Protein AF-A0A0D3L286-F1 (afdb_monomer_lite)

Organism: Emiliania huxleyi (strain CCMP1516) (NCBI:txid280463)

Foldseek 3Di:
DDQPPEDPVLVVLLVVLVVLVVVADPVLDDPVRVLLLLLLVVVSRHAQDPDADDPPDPSSRSSSVSNNVCRPDHSSRSSVVNSCSSVPRPCVSVPPVVVVVVVVVVVVVPDDQFDFDDDPPPDPDDPDDDDGDHDDPCDDDD

Radius of gyration: 23.75 Å; chains: 1; bounding box: 41×80×38 Å

pLDDT: mean 72.18, std 18.69, range [41.31, 93.0]

Secondary structure (DSSP, 8-state):
----S--HHHHHHHHHHHHHHHHS-TTTS-HHHHHHHHHHHHHHH-PPPSSPPPTT-HHHHHHHHHHHHTTTS-HHHHHHHHHHHHHTS-GGGGSTTHHHHHHHHHHHTTPPTT-----------S------------PPP-

Sequence (142 aa):
MPLPALDPVALARYKRASEDARSLPPNLLTNSQRLKLYALFKQAEGPAPESGPSRFDAVARAKWEAWNDVRSLSAEQAVESYCSIIEGLPPELAAEPEVEAQRW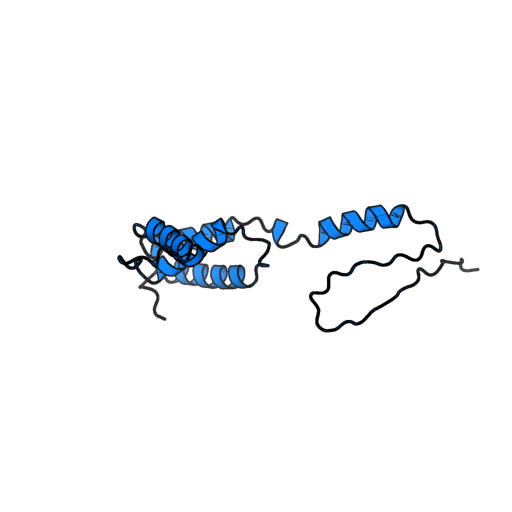AATALSLAPGATFEVPIFVPEPSRCRYSFTVAAADGLS

InterPro domains:
  IPR000582 Acyl-CoA-binding protein, ACBP [PF00887] (13-85)
  IPR000582 Acyl-CoA-binding protein, ACBP [PR00689] (11-26)
  IPR000582 Acyl-CoA-binding protein, ACBP [PR00689] (51-66)
  IPR000582 Acyl-CoA-binding protein, ACBP [PR00689] (72-89)
  IPR000582 Acyl-CoA-binding protein, ACBP [PS51228] (10-95)
  IPR014352 FERM/acyl-CoA-binding protein superfamily [G3DSA:1.20.80.10] (8-108)
  IPR035984 Acyl-CoA binding protein superfamily [SSF47027] (13-91)

Structure (mmCIF, N/CA/C/O backbone):
data_AF-A0A0D3L286-F1
#
_entry.id   AF-A0A0D3L286-F1
#
loop_
_atom_site.group_PDB
_atom_site.id
_atom_site.type_symbol
_atom_site.label_atom_id
_atom_site.label_alt_id
_atom_site.label_comp_id
_atom_site.label_asym_id
_atom_site.label_entity_id
_atom_site.label_seq_id
_atom_site.pdbx_PDB_ins_code
_atom_site.Cartn_x
_atom_site.Cartn_y
_atom_site.Cartn_z
_atom_site.occupancy
_atom_site.B_iso_or_equiv
_atom_site.auth_seq_id
_atom_site.auth_comp_id
_atom_site.auth_asym_id
_atom_site.auth_atom_id
_atom_site.pdbx_PDB_model_num
ATOM 1 N N . MET A 1 1 ? 4.429 7.982 15.667 1.00 48.22 1 MET A N 1
ATOM 2 C CA . MET A 1 1 ? 3.551 8.411 14.560 1.00 48.22 1 MET A CA 1
ATOM 3 C C . MET A 1 1 ? 2.114 8.188 14.997 1.00 48.22 1 MET A C 1
ATOM 5 O O . MET A 1 1 ? 1.735 7.028 15.118 1.00 48.22 1 MET A O 1
ATOM 9 N N . PRO A 1 2 ? 1.356 9.235 15.353 1.00 53.69 2 PRO A N 1
ATOM 10 C CA . PRO A 1 2 ? -0.048 9.069 15.684 1.00 53.69 2 PRO A CA 1
ATOM 11 C C . PRO A 1 2 ? -0.848 9.052 14.381 1.00 53.69 2 PRO A C 1
ATOM 13 O O . PRO A 1 2 ? -0.944 10.065 13.695 1.00 53.69 2 PRO A O 1
ATOM 16 N N . LEU A 1 3 ? -1.390 7.888 14.029 1.00 67.00 3 LEU A N 1
ATOM 17 C CA . LEU A 1 3 ? -2.518 7.847 13.105 1.00 67.00 3 LEU A CA 1
ATOM 18 C C . LEU A 1 3 ? -3.663 8.655 13.743 1.00 67.00 3 LEU A C 1
ATOM 20 O O . LEU A 1 3 ? -3.742 8.699 14.980 1.00 67.00 3 LEU A O 1
ATOM 24 N N . PRO A 1 4 ? -4.526 9.312 12.948 1.00 70.00 4 PRO A N 1
ATOM 25 C CA . PRO A 1 4 ? -5.743 9.922 13.479 1.00 70.00 4 PRO A CA 1
ATOM 26 C C . PRO A 1 4 ? -6.516 8.887 14.307 1.00 70.00 4 PRO A C 1
ATOM 28 O O . PRO A 1 4 ? -6.263 7.690 14.172 1.00 70.00 4 PRO A O 1
ATOM 31 N N . ALA A 1 5 ? -7.417 9.337 15.185 1.00 71.56 5 ALA A N 1
ATOM 32 C CA . ALA A 1 5 ? -8.190 8.477 16.085 1.00 71.56 5 ALA A CA 1
ATOM 33 C C . ALA A 1 5 ? -9.146 7.544 15.309 1.00 71.56 5 ALA A C 1
ATOM 35 O O . ALA A 1 5 ? -10.356 7.735 15.303 1.00 71.56 5 ALA A O 1
ATOM 36 N N . LEU A 1 6 ? -8.574 6.563 14.615 1.00 73.81 6 LEU A N 1
ATOM 37 C CA . LEU A 1 6 ? -9.239 5.452 13.967 1.00 73.81 6 LEU A CA 1
ATOM 38 C C . LEU A 1 6 ? -9.719 4.477 15.035 1.00 73.81 6 LEU A C 1
ATOM 40 O O . LEU A 1 6 ? -9.104 4.337 16.096 1.00 73.81 6 LEU A O 1
ATOM 44 N N . ASP A 1 7 ? -10.770 3.740 14.698 1.00 86.25 7 ASP A N 1
ATOM 45 C CA . ASP A 1 7 ? -11.233 2.623 15.505 1.00 86.25 7 ASP A CA 1
ATOM 46 C C . ASP A 1 7 ? -10.081 1.625 15.798 1.00 86.25 7 ASP A C 1
ATOM 48 O O . ASP A 1 7 ? -9.304 1.279 14.893 1.00 86.25 7 ASP A O 1
ATOM 52 N N . PRO A 1 8 ? -9.926 1.148 17.050 1.00 84.56 8 PRO A N 1
ATOM 53 C CA . PRO A 1 8 ? -8.824 0.262 17.427 1.00 84.56 8 PRO A CA 1
ATOM 54 C C . PRO A 1 8 ? -8.818 -1.069 16.659 1.00 84.56 8 PRO A C 1
ATOM 56 O O . PRO A 1 8 ? -7.742 -1.639 16.449 1.00 84.56 8 PRO A O 1
ATOM 59 N N . VAL A 1 9 ? -9.976 -1.559 16.202 1.00 87.25 9 VAL A N 1
ATOM 60 C CA . VAL A 1 9 ? -10.074 -2.777 15.383 1.00 87.25 9 VAL A CA 1
ATOM 61 C C . VAL A 1 9 ? -9.537 -2.517 13.979 1.00 87.25 9 VAL A C 1
ATOM 63 O O . VAL A 1 9 ? -8.745 -3.312 13.464 1.00 87.25 9 VAL A O 1
ATOM 66 N N . ALA A 1 10 ? -9.911 -1.386 13.374 1.00 86.75 10 ALA A N 1
ATOM 67 C CA . ALA A 1 10 ? -9.400 -0.978 12.065 1.00 86.75 10 ALA A CA 1
ATOM 68 C C . ALA A 1 10 ? -7.875 -0.788 12.095 1.00 86.75 10 ALA A C 1
ATOM 70 O O . ALA A 1 10 ? -7.162 -1.275 11.215 1.00 86.75 10 ALA A O 1
ATOM 71 N N . LEU A 1 11 ? -7.357 -0.174 13.163 1.00 87.50 11 LEU A N 1
ATOM 72 C CA . LEU A 1 11 ? -5.920 -0.012 13.372 1.00 87.50 11 LEU A CA 1
ATOM 73 C C . LEU A 1 11 ? -5.184 -1.357 13.496 1.00 87.50 11 LEU A C 1
ATOM 75 O O . LEU A 1 11 ? -4.088 -1.512 12.955 1.00 87.50 11 LEU A O 1
ATOM 79 N N . ALA A 1 12 ? -5.758 -2.331 14.207 1.00 89.56 12 ALA A N 1
ATOM 80 C CA . ALA A 1 12 ? -5.160 -3.659 14.344 1.00 89.56 12 ALA A CA 1
ATOM 81 C C . ALA A 1 12 ? -5.089 -4.398 12.997 1.00 89.56 12 ALA A C 1
ATOM 83 O O . ALA A 1 12 ? -4.041 -4.958 12.665 1.00 89.56 12 ALA A O 1
ATOM 84 N N . ARG A 1 13 ? -6.164 -4.340 12.195 1.00 89.31 13 ARG A N 1
ATOM 85 C CA . ARG A 1 13 ? -6.177 -4.891 10.826 1.00 89.31 13 ARG A CA 1
ATOM 86 C C . ARG A 1 13 ? -5.116 -4.239 9.950 1.00 89.31 13 ARG A C 1
ATOM 88 O O . ARG A 1 13 ? -4.343 -4.939 9.307 1.00 89.31 13 ARG A O 1
ATOM 95 N N . TYR A 1 14 ? -5.025 -2.913 9.997 1.00 89.38 14 TYR A N 1
ATOM 96 C CA . TYR A 1 14 ? -4.050 -2.156 9.221 1.00 89.38 14 TYR A CA 1
ATOM 97 C C . TYR A 1 14 ? -2.603 -2.522 9.545 1.00 89.38 14 TYR A C 1
ATOM 99 O O . TYR A 1 14 ? -1.786 -2.681 8.638 1.00 89.38 14 TYR A O 1
ATOM 107 N N . LYS A 1 15 ? -2.278 -2.673 10.835 1.00 90.00 15 LYS A N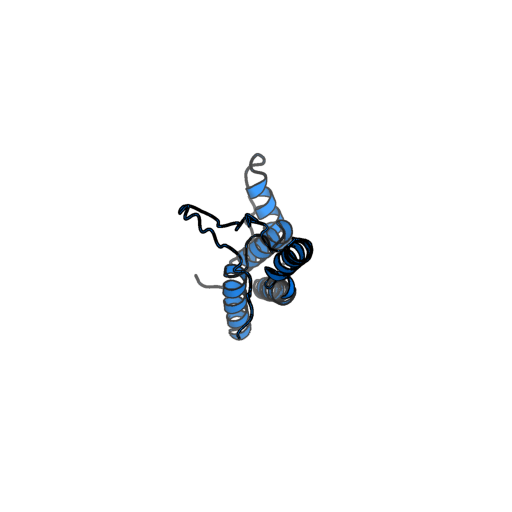 1
ATOM 108 C CA . LYS A 1 15 ? -0.938 -3.087 11.274 1.00 90.00 15 LYS A CA 1
ATOM 109 C C . LYS A 1 15 ? -0.569 -4.447 10.698 1.00 90.00 15 LYS A C 1
ATOM 111 O O . LYS A 1 15 ? 0.486 -4.563 10.086 1.00 90.00 15 LYS A O 1
ATOM 116 N N . ARG A 1 16 ? -1.474 -5.420 10.821 1.00 89.75 16 ARG A N 1
ATOM 117 C CA . ARG A 1 16 ? -1.279 -6.763 10.272 1.00 89.75 16 ARG A CA 1
ATOM 118 C C . ARG A 1 16 ? -1.104 -6.730 8.753 1.00 89.75 16 ARG A C 1
ATOM 120 O O . ARG A 1 16 ? -0.101 -7.217 8.253 1.00 89.75 16 ARG A O 1
ATOM 127 N N . ALA A 1 17 ? -1.999 -6.044 8.043 1.00 89.12 17 ALA A N 1
ATOM 128 C CA . ALA A 1 17 ? -1.904 -5.878 6.594 1.00 89.12 17 ALA A CA 1
ATOM 129 C C . ALA A 1 17 ? -0.601 -5.177 6.160 1.00 89.12 17 ALA A C 1
ATOM 131 O O . ALA A 1 17 ? -0.045 -5.501 5.116 1.00 89.12 17 ALA A O 1
ATOM 132 N N . SER A 1 18 ? -0.090 -4.232 6.956 1.00 87.94 18 SER A N 1
ATOM 133 C CA . SER A 1 18 ? 1.182 -3.543 6.687 1.00 87.94 18 SER A CA 1
ATOM 134 C C . SER A 1 18 ? 2.397 -4.454 6.882 1.00 87.94 18 SER A C 1
ATOM 136 O O . SER A 1 18 ? 3.376 -4.340 6.141 1.00 87.94 18 SER A O 1
ATOM 138 N N . GLU A 1 19 ? 2.355 -5.342 7.878 1.00 88.06 19 GLU A N 1
ATOM 139 C CA . GLU A 1 19 ? 3.377 -6.375 8.081 1.00 88.06 19 GLU A CA 1
ATOM 140 C C . GLU A 1 19 ? 3.352 -7.393 6.940 1.00 88.06 19 GLU A C 1
ATOM 142 O O . GLU A 1 19 ? 4.396 -7.658 6.340 1.00 88.06 19 GLU A O 1
ATOM 147 N N . ASP A 1 20 ? 2.160 -7.865 6.571 1.00 85.19 20 ASP A N 1
ATOM 148 C CA . ASP A 1 20 ? 1.962 -8.781 5.449 1.00 85.19 20 ASP A CA 1
ATOM 149 C C . ASP A 1 20 ? 2.495 -8.153 4.154 1.00 85.19 20 ASP A C 1
ATOM 151 O O . ASP A 1 20 ? 3.357 -8.732 3.494 1.00 85.19 20 ASP A O 1
ATOM 155 N N . ALA A 1 21 ? 2.111 -6.906 3.853 1.00 84.75 21 ALA A N 1
ATOM 156 C CA . ALA A 1 21 ? 2.589 -6.158 2.688 1.00 84.75 21 ALA A CA 1
ATOM 157 C C . ALA A 1 21 ? 4.119 -6.008 2.637 1.00 84.75 21 ALA A C 1
ATOM 159 O O . ALA A 1 21 ? 4.698 -5.936 1.551 1.00 84.75 21 ALA A O 1
ATOM 160 N N . ARG A 1 22 ? 4.783 -5.951 3.799 1.00 82.12 22 ARG A N 1
ATOM 161 C CA . ARG A 1 22 ? 6.247 -5.878 3.899 1.00 82.12 22 ARG A CA 1
ATOM 162 C C . ARG A 1 22 ? 6.920 -7.234 3.689 1.00 82.12 22 ARG A C 1
ATOM 164 O O . ARG A 1 22 ? 8.068 -7.261 3.248 1.00 82.12 22 ARG A O 1
ATOM 171 N N . SER A 1 23 ? 6.224 -8.325 4.001 1.00 82.00 23 SER A N 1
ATOM 172 C CA . SER A 1 23 ? 6.686 -9.693 3.754 1.00 82.00 23 SER A CA 1
ATOM 173 C C . SER A 1 23 ? 6.446 -10.154 2.312 1.00 82.00 23 SER A C 1
ATOM 175 O O . SER A 1 23 ? 7.036 -11.151 1.894 1.00 82.00 23 SER A O 1
ATOM 177 N N . LEU A 1 24 ? 5.595 -9.460 1.546 1.00 79.56 24 LEU A N 1
ATOM 178 C CA . LEU A 1 24 ? 5.320 -9.819 0.156 1.00 79.56 24 LEU A CA 1
ATOM 179 C C . LEU A 1 24 ? 6.556 -9.602 -0.737 1.00 79.56 24 LEU A C 1
ATOM 181 O O . LEU A 1 24 ? 7.210 -8.555 -0.664 1.00 79.56 24 LEU A O 1
ATOM 185 N N . PRO A 1 25 ? 6.865 -10.553 -1.635 1.00 78.50 25 PRO A N 1
ATOM 186 C CA . PRO A 1 25 ? 7.972 -10.405 -2.561 1.00 78.50 25 PRO A CA 1
ATOM 187 C C . PRO A 1 25 ? 7.686 -9.288 -3.591 1.00 78.50 25 PRO A C 1
ATOM 189 O O . PRO A 1 25 ? 6.548 -9.083 -4.021 1.00 78.50 25 PRO A O 1
ATOM 192 N N . PRO A 1 26 ? 8.707 -8.516 -4.009 1.00 70.25 26 PRO A N 1
ATOM 193 C CA . PRO A 1 26 ? 8.522 -7.274 -4.765 1.00 70.25 26 PRO A CA 1
ATOM 194 C C . PRO A 1 26 ? 7.955 -7.465 -6.180 1.00 70.25 26 PRO A C 1
ATOM 196 O O . PRO A 1 26 ? 7.410 -6.518 -6.743 1.00 70.25 26 PRO A O 1
ATOM 199 N N . ASN A 1 27 ? 8.095 -8.659 -6.746 1.00 73.31 27 ASN A N 1
ATOM 200 C CA . ASN A 1 27 ? 7.575 -9.079 -8.048 1.00 73.31 27 ASN A CA 1
ATOM 201 C C . ASN A 1 27 ? 6.079 -9.430 -8.022 1.00 73.31 27 ASN A C 1
ATOM 203 O O . ASN A 1 27 ? 5.478 -9.564 -9.083 1.00 73.31 27 ASN A O 1
ATOM 207 N N . LEU A 1 28 ? 5.481 -9.552 -6.834 1.00 74.62 28 LEU A N 1
ATOM 208 C CA . LEU A 1 28 ? 4.079 -9.928 -6.674 1.00 74.62 28 LEU A CA 1
ATOM 209 C C . LEU A 1 28 ? 3.128 -8.760 -6.943 1.00 74.62 28 LEU A C 1
ATOM 211 O O . LEU A 1 28 ? 2.040 -8.942 -7.482 1.00 74.62 28 LEU A O 1
ATOM 215 N N . LEU A 1 29 ? 3.554 -7.542 -6.595 1.00 79.06 29 LEU A N 1
ATOM 216 C CA . LEU A 1 29 ? 2.760 -6.338 -6.796 1.00 79.06 29 LEU A CA 1
ATOM 217 C C . LEU A 1 29 ? 3.162 -5.620 -8.078 1.00 79.06 29 LEU A C 1
ATOM 219 O O . LEU A 1 29 ? 4.315 -5.222 -8.267 1.00 79.06 29 LEU A O 1
ATOM 223 N N . THR A 1 30 ? 2.162 -5.324 -8.901 1.00 84.31 30 THR A N 1
ATOM 224 C CA . THR A 1 30 ? 2.325 -4.421 -10.045 1.00 84.31 30 THR A CA 1
ATOM 225 C C . THR A 1 30 ? 2.680 -3.005 -9.579 1.00 84.31 30 THR A C 1
ATOM 227 O O . THR A 1 30 ? 2.262 -2.563 -8.505 1.00 84.31 30 THR A O 1
ATOM 230 N N . ASN A 1 31 ? 3.414 -2.242 -10.398 1.00 85.44 31 ASN A N 1
ATOM 231 C CA . ASN A 1 31 ? 3.766 -0.850 -10.076 1.00 85.44 31 ASN A CA 1
ATOM 232 C C . ASN A 1 31 ? 2.533 -0.006 -9.703 1.00 85.44 31 ASN A C 1
ATOM 234 O O . ASN A 1 31 ? 2.582 0.767 -8.748 1.00 85.44 31 ASN A O 1
ATOM 238 N N . SER A 1 32 ? 1.407 -0.218 -10.387 1.00 86.19 32 SER A N 1
ATOM 239 C CA . SER A 1 32 ? 0.135 0.451 -10.098 1.00 86.19 32 SER A CA 1
ATOM 240 C C . SER A 1 32 ? -0.426 0.099 -8.716 1.00 86.19 32 SER A C 1
ATOM 242 O O . SER A 1 32 ? -0.867 0.992 -7.995 1.00 86.19 32 SER A O 1
ATOM 244 N N . GLN A 1 33 ? -0.365 -1.172 -8.297 1.00 88.19 33 GLN A N 1
ATOM 245 C CA . GLN A 1 33 ? -0.773 -1.578 -6.944 1.00 88.19 33 GLN A CA 1
ATOM 246 C C . GLN A 1 33 ? 0.138 -0.975 -5.873 1.00 88.19 33 GLN A C 1
ATOM 248 O O . GLN A 1 33 ? -0.358 -0.479 -4.863 1.00 88.19 33 GLN A O 1
ATOM 253 N N . ARG A 1 34 ? 1.457 -0.944 -6.106 1.00 88.12 34 ARG A N 1
ATOM 254 C CA . ARG A 1 34 ? 2.418 -0.326 -5.173 1.00 88.12 34 ARG A CA 1
ATOM 255 C C . ARG A 1 34 ? 2.142 1.164 -4.986 1.00 88.12 34 ARG A C 1
ATOM 257 O O . ARG A 1 34 ? 2.169 1.652 -3.858 1.00 88.12 34 ARG A O 1
ATOM 264 N N . LEU A 1 35 ? 1.849 1.876 -6.076 1.00 91.31 35 LEU A N 1
ATOM 265 C CA . LEU A 1 35 ? 1.474 3.291 -6.032 1.00 91.31 35 LEU A CA 1
ATOM 266 C C . LEU A 1 35 ? 0.148 3.506 -5.296 1.00 91.31 35 LEU A C 1
ATOM 268 O O . LEU A 1 35 ? 0.056 4.416 -4.476 1.00 91.31 35 LEU A O 1
ATOM 272 N N . LYS A 1 36 ? -0.849 2.644 -5.524 1.00 91.00 36 LYS A N 1
ATOM 273 C CA . LYS A 1 36 ? -2.150 2.726 -4.847 1.00 91.00 36 LYS A CA 1
ATOM 274 C C . LYS A 1 36 ? -2.044 2.461 -3.343 1.00 91.00 36 LYS A C 1
ATOM 276 O O . LYS A 1 36 ? -2.603 3.214 -2.552 1.00 91.00 36 LYS A O 1
ATOM 281 N N . LEU A 1 37 ? -1.281 1.444 -2.937 1.00 91.12 37 LEU A N 1
ATOM 282 C CA . LEU A 1 37 ? -1.007 1.169 -1.522 1.00 91.12 37 LEU A CA 1
ATOM 283 C C . LEU A 1 37 ? -0.253 2.323 -0.860 1.00 91.12 37 LEU A C 1
ATOM 285 O O . LEU A 1 37 ? -0.598 2.712 0.251 1.00 91.12 37 LEU A O 1
ATOM 289 N N . TYR A 1 38 ? 0.737 2.900 -1.550 1.00 91.50 38 TYR A N 1
ATOM 290 C CA . TYR A 1 38 ? 1.445 4.087 -1.072 1.00 91.50 38 TYR A CA 1
ATOM 291 C C . TYR A 1 38 ? 0.493 5.272 -0.876 1.00 91.50 38 TYR A C 1
ATOM 293 O O . TYR A 1 38 ? 0.513 5.902 0.176 1.00 91.50 38 TYR A O 1
ATOM 301 N N . ALA A 1 39 ? -0.364 5.549 -1.857 1.00 92.88 39 ALA A N 1
ATOM 302 C CA . ALA A 1 39 ? -1.338 6.629 -1.796 1.00 92.88 39 ALA A CA 1
ATOM 303 C C . ALA A 1 39 ? -2.290 6.491 -0.598 1.00 92.88 39 ALA A C 1
ATOM 305 O O . ALA A 1 39 ? -2.463 7.441 0.161 1.00 92.88 39 ALA A O 1
ATOM 306 N N . LEU A 1 40 ? -2.853 5.297 -0.391 1.00 92.38 40 LEU A N 1
ATOM 307 C CA . LEU A 1 40 ? -3.749 5.007 0.733 1.00 92.38 40 LEU A CA 1
ATOM 308 C C . LEU A 1 40 ? -3.027 5.093 2.082 1.00 92.38 40 LEU A C 1
ATOM 310 O O . LEU A 1 40 ? -3.549 5.698 3.016 1.00 92.38 40 LEU A O 1
ATOM 314 N N . PHE A 1 41 ? -1.805 4.555 2.163 1.00 90.69 41 PHE A N 1
ATOM 315 C CA . PHE A 1 41 ? -0.949 4.662 3.346 1.00 90.69 41 PHE A CA 1
ATOM 316 C C . PHE A 1 41 ? -0.703 6.132 3.714 1.00 90.69 41 PHE A C 1
ATOM 318 O O . PHE A 1 41 ? -0.878 6.527 4.863 1.00 90.69 41 PHE A O 1
ATOM 325 N N . LYS A 1 42 ? -0.338 6.962 2.727 1.00 90.69 42 LYS A N 1
ATOM 326 C CA . LYS A 1 42 ? -0.089 8.394 2.936 1.00 90.69 42 LYS A CA 1
ATOM 327 C C . LYS A 1 42 ? -1.361 9.153 3.299 1.00 90.69 42 LYS A C 1
ATOM 329 O O . LYS A 1 42 ? -1.304 10.001 4.182 1.00 90.69 42 LYS A O 1
ATOM 334 N N . GLN A 1 43 ? -2.494 8.821 2.682 1.00 91.06 43 GLN A N 1
ATOM 335 C CA . GLN A 1 43 ? -3.786 9.437 2.983 1.00 91.06 43 GLN A CA 1
ATOM 336 C C . GLN A 1 43 ? -4.269 9.132 4.407 1.00 91.06 43 GLN A C 1
ATOM 338 O O . GLN A 1 43 ? -4.872 9.993 5.044 1.00 91.06 43 GLN A O 1
ATOM 343 N N . ALA A 1 44 ? -3.969 7.940 4.931 1.00 88.06 44 ALA A N 1
ATOM 344 C CA . ALA A 1 44 ? -4.253 7.594 6.322 1.00 88.06 44 ALA A CA 1
ATOM 345 C C . ALA A 1 44 ? -3.456 8.456 7.323 1.00 88.06 44 ALA A C 1
ATOM 347 O O . ALA A 1 44 ? -3.928 8.696 8.434 1.00 88.06 44 ALA A O 1
ATOM 348 N N . GLU A 1 45 ? -2.270 8.943 6.938 1.00 86.31 45 GLU A N 1
ATOM 349 C CA . GLU A 1 45 ? -1.483 9.898 7.734 1.00 86.31 45 GLU A CA 1
ATOM 350 C C . GLU A 1 45 ? -1.979 11.342 7.572 1.00 86.31 45 GLU A C 1
ATOM 352 O O . GLU A 1 45 ? -1.907 12.129 8.517 1.00 86.31 45 GLU A O 1
ATOM 357 N N . GLY A 1 46 ? -2.472 11.699 6.384 1.00 84.81 46 GLY A N 1
ATOM 358 C CA . GLY A 1 46 ? -3.031 13.016 6.107 1.00 84.81 46 GLY A CA 1
ATOM 359 C C . GLY A 1 46 ? -3.207 13.321 4.614 1.00 84.81 46 GLY A C 1
ATOM 360 O O . GLY A 1 46 ? -2.755 12.564 3.752 1.00 84.81 46 GLY A O 1
ATOM 361 N N . PRO A 1 47 ? -3.858 14.450 4.290 1.00 84.31 47 PRO A N 1
ATOM 362 C CA . PRO A 1 47 ? -4.134 14.841 2.913 1.00 84.31 47 PRO A CA 1
ATOM 363 C C . PRO A 1 47 ? -2.857 15.174 2.129 1.00 84.31 47 PRO A C 1
ATOM 365 O O . PRO A 1 47 ? -1.876 15.679 2.682 1.00 84.31 47 PRO A O 1
ATOM 368 N N . ALA A 1 48 ? -2.893 14.922 0.819 1.00 86.00 48 ALA A N 1
ATOM 369 C CA . ALA A 1 48 ? -1.804 15.253 -0.095 1.00 86.00 48 ALA A CA 1
ATOM 370 C C . ALA A 1 48 ? -1.499 16.765 -0.121 1.00 86.00 48 ALA A C 1
ATOM 372 O O . ALA A 1 48 ? -2.427 17.579 -0.073 1.00 86.00 48 ALA A O 1
ATOM 373 N N . PRO A 1 49 ? -0.218 17.163 -0.240 1.00 84.38 49 PRO A N 1
ATOM 374 C CA . PRO A 1 49 ? 0.155 18.560 -0.399 1.00 84.38 49 PRO A CA 1
ATOM 375 C C . PRO A 1 49 ? -0.349 19.102 -1.741 1.00 84.38 49 PRO A C 1
ATOM 377 O O . PRO A 1 49 ? -0.236 18.443 -2.774 1.00 84.38 49 PRO A O 1
ATOM 380 N N . GLU A 1 50 ? -0.847 20.336 -1.721 1.00 80.19 50 GLU A N 1
ATOM 381 C CA . GLU A 1 50 ? -1.362 21.056 -2.895 1.00 80.19 50 GLU A CA 1
ATOM 382 C C . GLU A 1 50 ? -0.285 21.356 -3.951 1.00 80.19 50 GLU A C 1
ATOM 384 O O . GLU A 1 50 ? -0.581 21.414 -5.144 1.00 80.19 50 GLU A O 1
ATOM 389 N N . SER A 1 51 ? 0.976 21.489 -3.530 1.00 81.56 51 SER A N 1
ATOM 390 C CA . SER A 1 51 ? 2.104 21.702 -4.436 1.00 81.56 51 SER A CA 1
ATOM 391 C C . SER A 1 51 ? 2.741 20.366 -4.819 1.00 81.56 51 SER A C 1
ATOM 393 O O . SER A 1 51 ? 3.352 19.687 -3.989 1.00 81.56 51 SER A O 1
ATOM 395 N N . GLY A 1 52 ? 2.560 19.979 -6.081 1.00 78.75 52 GLY A N 1
ATOM 396 C CA . GLY A 1 52 ? 3.093 18.742 -6.640 1.00 78.75 52 GLY A CA 1
ATOM 397 C C . GLY A 1 52 ? 4.598 18.797 -6.948 1.00 78.75 52 GLY A C 1
ATOM 398 O O . GLY A 1 52 ? 5.187 19.874 -7.068 1.00 78.75 52 GLY A O 1
ATOM 399 N N . PRO A 1 53 ? 5.245 17.629 -7.097 1.00 85.81 53 PRO A N 1
ATOM 400 C CA . PRO A 1 53 ? 6.668 17.530 -7.403 1.00 85.81 53 PRO A CA 1
ATOM 401 C C . PRO A 1 53 ? 7.008 18.068 -8.802 1.00 85.81 53 PRO A C 1
ATOM 403 O O . PRO A 1 53 ? 6.153 18.218 -9.678 1.00 85.81 53 PRO A O 1
ATOM 406 N N . SER A 1 54 ? 8.299 18.334 -9.023 1.00 86.25 54 SER A N 1
ATOM 407 C CA . SER A 1 54 ? 8.813 18.842 -10.298 1.00 86.25 54 SER A CA 1
ATOM 40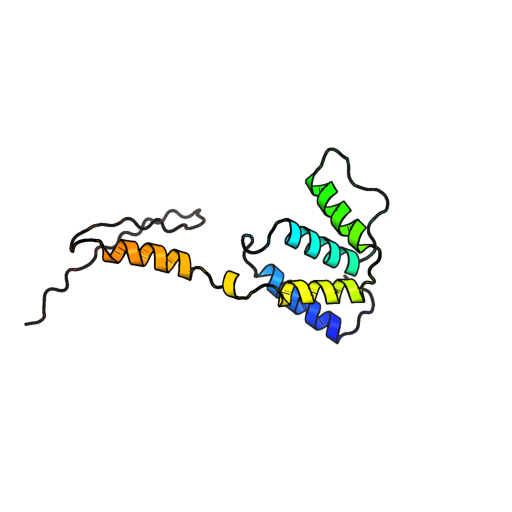8 C C . SER A 1 54 ? 8.420 17.946 -11.477 1.00 86.25 54 SER A C 1
ATOM 410 O O . SER A 1 54 ? 8.492 16.720 -11.406 1.00 86.25 54 SER A O 1
ATOM 412 N N . ARG A 1 55 ? 8.063 18.561 -12.613 1.00 77.44 55 ARG A N 1
ATOM 413 C CA . ARG A 1 55 ? 7.602 17.837 -13.812 1.00 77.44 55 ARG A CA 1
ATOM 414 C C . ARG A 1 55 ? 8.631 16.860 -14.385 1.00 77.44 55 ARG A C 1
ATOM 416 O O . ARG A 1 55 ? 8.219 15.957 -15.110 1.00 77.44 55 ARG A O 1
ATOM 423 N N . PHE A 1 56 ? 9.910 17.048 -14.066 1.00 86.38 56 PHE A N 1
ATOM 424 C CA . PHE A 1 56 ? 11.029 16.238 -14.545 1.00 86.38 56 PHE A CA 1
ATOM 425 C C . PHE A 1 56 ? 11.205 14.907 -13.795 1.00 86.38 56 PHE A C 1
ATOM 427 O O . PHE A 1 56 ? 11.906 14.034 -14.297 1.00 86.38 56 PHE A O 1
ATOM 434 N N . ASP A 1 57 ? 10.553 14.717 -12.641 1.00 88.38 57 ASP A N 1
ATOM 435 C CA . ASP A 1 57 ? 10.581 13.451 -11.900 1.00 88.38 57 ASP A CA 1
ATOM 436 C C . ASP A 1 57 ? 9.266 12.684 -12.108 1.00 88.38 57 ASP A C 1
ATOM 438 O O . ASP A 1 57 ? 8.248 12.940 -11.459 1.00 88.38 57 ASP A O 1
ATOM 442 N N . ALA A 1 58 ? 9.282 11.745 -13.057 1.00 87.56 58 ALA A N 1
ATOM 443 C CA . ALA A 1 58 ? 8.112 10.940 -13.402 1.00 87.56 58 ALA A CA 1
ATOM 444 C C . ALA A 1 58 ? 7.648 10.043 -12.241 1.00 87.56 58 ALA A C 1
ATOM 446 O O . ALA A 1 58 ? 6.449 9.823 -12.074 1.00 87.56 58 ALA A O 1
ATOM 447 N N . VAL A 1 59 ? 8.577 9.554 -11.411 1.00 88.38 59 VAL A N 1
ATOM 448 C CA . VAL A 1 59 ? 8.257 8.652 -10.295 1.00 88.38 59 VAL A CA 1
ATOM 449 C C . VAL A 1 59 ? 7.630 9.432 -9.149 1.00 88.38 59 VAL A C 1
ATOM 451 O O . VAL A 1 59 ? 6.619 9.000 -8.589 1.00 88.38 59 VAL A O 1
ATOM 454 N N . ALA A 1 60 ? 8.203 10.588 -8.804 1.00 89.06 60 ALA A N 1
ATOM 455 C CA . ALA A 1 60 ? 7.617 11.460 -7.795 1.00 89.06 60 ALA A CA 1
ATOM 456 C C . ALA A 1 60 ? 6.230 11.946 -8.230 1.00 89.06 60 ALA A C 1
ATOM 458 O O . ALA A 1 60 ? 5.299 11.920 -7.423 1.00 89.06 60 ALA A O 1
ATOM 459 N N . ARG A 1 61 ? 6.067 12.315 -9.509 1.00 90.19 61 ARG A N 1
ATOM 460 C CA . ARG A 1 61 ? 4.767 12.718 -10.057 1.00 90.19 61 ARG A CA 1
ATOM 461 C C . ARG A 1 61 ? 3.731 11.607 -9.952 1.00 90.19 61 ARG A C 1
ATOM 463 O O . ARG A 1 61 ? 2.675 11.863 -9.394 1.00 90.19 61 ARG A O 1
ATOM 470 N N . ALA A 1 62 ? 4.050 10.387 -10.381 1.00 91.25 62 ALA A N 1
ATOM 471 C CA . ALA A 1 62 ? 3.115 9.264 -10.314 1.00 91.25 62 ALA A CA 1
ATOM 472 C C . ALA A 1 62 ? 2.674 8.945 -8.872 1.00 91.25 62 ALA A C 1
ATOM 474 O O . ALA A 1 62 ? 1.508 8.643 -8.622 1.00 91.25 62 ALA A O 1
ATOM 475 N N . LYS A 1 63 ? 3.593 9.047 -7.900 1.00 90.62 63 LYS A N 1
ATOM 476 C CA . LYS A 1 63 ? 3.268 8.907 -6.469 1.00 90.62 63 LYS A CA 1
ATOM 477 C C . LYS A 1 63 ? 2.333 10.009 -5.981 1.00 90.62 63 LYS A C 1
ATOM 479 O O . LYS A 1 63 ? 1.396 9.721 -5.243 1.00 90.62 63 LYS A O 1
ATOM 484 N N . TRP A 1 64 ? 2.609 11.254 -6.368 1.00 92.25 64 TRP A N 1
ATOM 485 C CA . TRP A 1 64 ? 1.783 12.396 -5.989 1.00 92.25 64 TRP A CA 1
ATOM 486 C C . TRP A 1 64 ? 0.408 12.346 -6.653 1.00 92.25 64 TRP A C 1
ATOM 488 O O . TRP A 1 64 ? -0.573 12.582 -5.968 1.00 92.25 64 TRP A O 1
ATOM 498 N N . GLU A 1 65 ? 0.314 11.971 -7.930 1.00 91.06 65 GLU A N 1
ATOM 499 C CA . GLU A 1 65 ? -0.960 11.786 -8.637 1.00 91.06 65 GLU A CA 1
ATOM 500 C C . GLU A 1 65 ? -1.810 10.717 -7.950 1.00 91.06 65 GLU A C 1
ATOM 502 O O . GLU A 1 65 ? -2.943 10.999 -7.576 1.00 91.06 65 GLU A O 1
ATOM 507 N N . ALA A 1 66 ? -1.236 9.545 -7.655 1.00 93.00 66 ALA A N 1
ATOM 508 C CA . ALA A 1 66 ? -1.953 8.496 -6.934 1.00 93.00 66 ALA A CA 1
ATOM 509 C C . ALA A 1 66 ? -2.435 8.963 -5.547 1.00 93.00 66 ALA A C 1
ATOM 511 O O . ALA A 1 66 ? -3.548 8.637 -5.137 1.00 93.00 66 ALA A O 1
ATOM 512 N N . TRP A 1 67 ? -1.615 9.730 -4.818 1.00 92.31 67 TRP A N 1
ATOM 513 C CA . TRP A 1 67 ? -1.993 10.288 -3.514 1.00 92.31 67 TRP A CA 1
ATOM 514 C C . TRP A 1 67 ? -3.061 11.386 -3.637 1.00 92.31 67 TRP A C 1
ATOM 516 O O . TRP A 1 67 ? -3.999 11.440 -2.845 1.00 92.31 67 TRP A O 1
ATOM 526 N N . ASN A 1 68 ? -2.964 12.228 -4.662 1.00 91.88 68 ASN A N 1
ATOM 527 C CA . ASN A 1 68 ? -3.934 13.271 -4.955 1.00 91.88 68 ASN A CA 1
ATOM 528 C C . ASN A 1 68 ? -5.286 12.688 -5.399 1.00 91.88 68 ASN A C 1
ATOM 530 O O . ASN A 1 68 ? -6.318 13.254 -5.057 1.00 91.88 68 ASN A O 1
ATOM 534 N N . ASP A 1 69 ? -5.307 11.541 -6.079 1.00 91.62 69 ASP A N 1
ATOM 535 C CA . ASP A 1 69 ? -6.546 10.854 -6.467 1.00 91.62 69 ASP A CA 1
ATOM 536 C C . ASP A 1 69 ? -7.335 10.338 -5.255 1.00 91.62 69 ASP A C 1
ATOM 538 O O . ASP A 1 69 ? -8.565 10.348 -5.257 1.00 91.62 69 ASP A O 1
ATOM 542 N N . VAL A 1 70 ? -6.645 9.925 -4.186 1.00 91.81 70 VAL A N 1
ATOM 543 C CA . VAL A 1 70 ? -7.282 9.436 -2.948 1.00 91.81 70 VAL A CA 1
ATOM 544 C C . VAL A 1 70 ? -7.516 10.532 -1.907 1.00 91.81 70 VAL A C 1
ATOM 546 O O . VAL A 1 70 ? -8.010 10.242 -0.818 1.00 91.81 70 VAL A O 1
ATOM 549 N N . ARG A 1 71 ? -7.214 11.799 -2.223 1.00 88.50 71 ARG A N 1
ATOM 550 C CA . ARG A 1 71 ? -7.321 12.930 -1.280 1.00 88.50 71 ARG A CA 1
ATOM 551 C C . ARG A 1 71 ? -8.724 13.141 -0.709 1.00 88.50 71 ARG A C 1
ATOM 553 O O . ARG A 1 71 ? -8.868 13.764 0.338 1.00 88.50 71 ARG A O 1
ATOM 560 N N . SER A 1 72 ? -9.749 12.684 -1.429 1.00 89.06 72 SER A N 1
ATOM 561 C CA . SER A 1 72 ? -11.156 12.786 -1.037 1.00 89.06 72 SER A CA 1
ATOM 562 C C . SER A 1 72 ? -11.579 11.728 -0.019 1.00 89.06 72 SER A C 1
ATOM 564 O O . SER A 1 72 ? -12.669 11.842 0.535 1.00 89.06 72 SER A O 1
ATOM 566 N N . LEU A 1 73 ? -10.758 10.700 0.217 1.00 88.88 73 LEU A N 1
ATOM 567 C CA . LEU A 1 73 ? -11.049 9.645 1.186 1.00 88.88 73 LEU A CA 1
ATOM 568 C C . LEU A 1 73 ? -10.704 10.103 2.604 1.00 88.88 73 LEU A C 1
ATOM 570 O O . LEU A 1 73 ? -9.672 10.743 2.828 1.00 88.88 73 LEU A O 1
ATOM 574 N N . SER A 1 74 ? -11.539 9.730 3.575 1.00 90.06 74 SER A N 1
ATOM 575 C CA . SER A 1 74 ? -11.185 9.867 4.989 1.00 90.06 74 SER A CA 1
ATOM 576 C C . SER A 1 74 ? -10.091 8.864 5.376 1.00 90.06 74 SER A C 1
ATOM 578 O O . SER A 1 74 ? -9.866 7.868 4.686 1.00 90.06 74 SER A O 1
ATOM 580 N N . ALA A 1 75 ? -9.416 9.099 6.504 1.00 87.88 75 ALA A N 1
ATOM 581 C CA . ALA A 1 75 ? -8.387 8.182 6.995 1.00 87.88 75 ALA A CA 1
ATOM 582 C C . ALA A 1 75 ? -8.938 6.763 7.240 1.00 87.88 75 ALA A C 1
ATOM 584 O O . ALA A 1 75 ? -8.264 5.780 6.946 1.00 87.88 75 ALA A O 1
ATOM 585 N N . GLU A 1 76 ? -10.181 6.654 7.716 1.00 88.31 76 GLU A N 1
ATOM 586 C CA . GLU A 1 76 ? -10.875 5.376 7.914 1.00 88.31 76 GLU A CA 1
ATOM 587 C C . GLU A 1 76 ? -11.082 4.637 6.587 1.00 88.31 76 GLU A C 1
ATOM 589 O O . GLU A 1 76 ? -10.681 3.482 6.452 1.00 88.31 76 GLU A O 1
ATOM 594 N N . GLN A 1 77 ? -11.617 5.327 5.574 1.00 90.06 77 GLN A N 1
ATOM 595 C CA . GLN A 1 77 ? -11.840 4.746 4.247 1.00 90.06 77 GLN A CA 1
ATOM 596 C C . GLN A 1 77 ? -10.530 4.365 3.550 1.00 90.06 77 GLN A C 1
ATOM 598 O O . GLN A 1 77 ? -10.474 3.361 2.834 1.00 90.06 77 GLN A O 1
ATOM 603 N N . ALA A 1 78 ? -9.473 5.156 3.753 1.00 91.50 78 ALA A N 1
ATOM 604 C CA . ALA A 1 78 ? -8.154 4.873 3.204 1.00 91.50 78 ALA A CA 1
ATOM 605 C C . ALA A 1 78 ? -7.575 3.575 3.788 1.00 91.50 78 ALA A C 1
ATOM 607 O O . ALA A 1 78 ? -7.090 2.726 3.037 1.00 91.50 78 ALA A O 1
ATOM 608 N N . VAL A 1 79 ? -7.682 3.391 5.109 1.00 91.06 79 VAL A N 1
ATOM 609 C CA . VAL A 1 79 ? -7.236 2.175 5.803 1.00 91.06 79 VAL A CA 1
ATOM 610 C C . VAL A 1 79 ? -8.064 0.956 5.403 1.00 91.06 79 VAL A C 1
ATOM 612 O O . VAL A 1 79 ? -7.499 -0.098 5.122 1.00 91.06 79 VAL A O 1
ATOM 615 N N . GLU A 1 80 ? -9.386 1.087 5.318 1.00 91.25 80 GLU A N 1
ATOM 616 C CA . GLU A 1 80 ? -10.259 -0.019 4.911 1.00 91.25 80 GLU A CA 1
ATOM 617 C C . GLU A 1 80 ? -9.991 -0.462 3.464 1.00 91.25 80 GLU A C 1
ATOM 619 O O . GLU A 1 80 ? -9.872 -1.658 3.175 1.00 91.25 80 GLU A O 1
ATOM 624 N N . SER A 1 81 ? -9.785 0.507 2.567 1.00 91.44 81 SER A N 1
ATOM 625 C CA . SER A 1 81 ? -9.373 0.244 1.185 1.00 91.44 81 SER A CA 1
ATOM 626 C C . SER A 1 81 ? -7.991 -0.409 1.116 1.00 91.44 81 SER A C 1
ATOM 628 O O . SER A 1 81 ? -7.773 -1.291 0.287 1.00 91.44 81 SER A O 1
ATOM 630 N N . TYR A 1 82 ? -7.055 0.002 1.979 1.00 92.25 82 TYR A N 1
ATOM 631 C CA . TYR A 1 82 ? -5.721 -0.593 2.059 1.00 92.25 82 TYR A CA 1
ATOM 632 C C . TYR A 1 82 ? -5.800 -2.070 2.458 1.00 92.25 82 TYR A C 1
ATOM 634 O O . TYR A 1 82 ? -5.255 -2.921 1.754 1.00 92.25 82 TYR A O 1
ATOM 642 N N . CYS A 1 83 ? -6.528 -2.380 3.536 1.00 91.25 83 CYS A N 1
ATOM 643 C CA . CYS A 1 83 ? -6.740 -3.754 3.993 1.00 91.25 83 CYS A CA 1
ATOM 644 C C . CYS A 1 83 ? -7.410 -4.601 2.907 1.00 91.25 83 CYS A C 1
ATOM 646 O O . CYS A 1 83 ? -6.913 -5.677 2.594 1.00 91.25 83 CYS A O 1
ATOM 6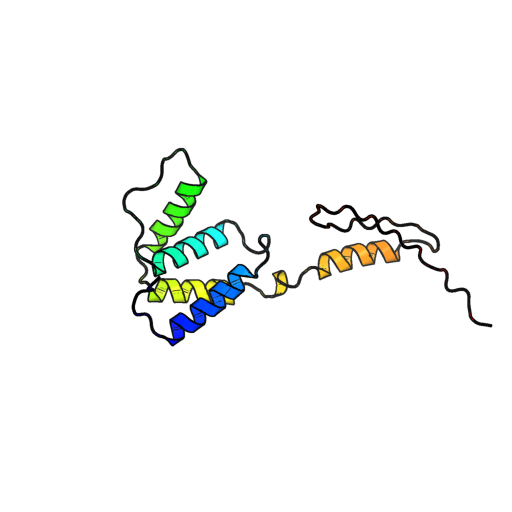48 N N . SER A 1 84 ? -8.453 -4.077 2.254 1.00 90.50 84 SER A N 1
ATOM 649 C CA . SER A 1 84 ? -9.156 -4.783 1.173 1.00 90.50 84 SER A CA 1
ATOM 650 C C . SER A 1 84 ? -8.244 -5.132 -0.005 1.00 90.50 84 SER A C 1
ATOM 652 O O . SER A 1 84 ? -8.397 -6.189 -0.610 1.00 90.50 84 SER A O 1
ATOM 654 N N . ILE A 1 85 ? -7.288 -4.259 -0.349 1.00 88.94 85 ILE A N 1
ATOM 655 C CA . ILE A 1 85 ? -6.319 -4.558 -1.411 1.00 88.94 85 ILE A CA 1
ATOM 656 C C . ILE A 1 85 ? -5.409 -5.703 -0.981 1.00 88.94 85 ILE A C 1
ATOM 658 O O . ILE A 1 85 ? -5.226 -6.619 -1.770 1.00 88.94 85 ILE A O 1
ATOM 662 N N . ILE A 1 86 ? -4.854 -5.660 0.234 1.00 87.56 86 ILE A N 1
ATOM 663 C CA . ILE A 1 86 ? -3.945 -6.703 0.733 1.00 87.56 86 ILE A CA 1
ATOM 664 C C . ILE A 1 86 ? -4.664 -8.049 0.882 1.00 87.56 86 ILE A C 1
ATOM 666 O O . ILE A 1 86 ? -4.136 -9.063 0.440 1.00 87.56 86 ILE A O 1
ATOM 670 N N . GLU A 1 87 ? -5.878 -8.054 1.432 1.00 86.06 87 GLU A N 1
ATOM 671 C CA . GLU A 1 87 ? -6.711 -9.256 1.579 1.00 86.06 87 GLU A CA 1
ATOM 672 C C . GLU A 1 87 ? -7.179 -9.815 0.226 1.00 86.06 87 GLU A C 1
ATOM 674 O O . GLU A 1 87 ? -7.337 -11.024 0.073 1.00 86.06 87 GLU A O 1
ATOM 679 N N . GLY A 1 88 ? -7.387 -8.944 -0.765 1.00 81.56 88 GLY A N 1
ATOM 680 C CA . GLY A 1 88 ? -7.781 -9.319 -2.122 1.00 81.56 88 GLY A CA 1
ATOM 681 C C . GLY A 1 88 ? -6.629 -9.774 -3.021 1.00 81.56 88 GLY A C 1
ATOM 682 O O . GLY A 1 88 ? -6.881 -10.185 -4.156 1.00 81.56 88 GLY A O 1
ATOM 683 N N . LEU A 1 89 ? -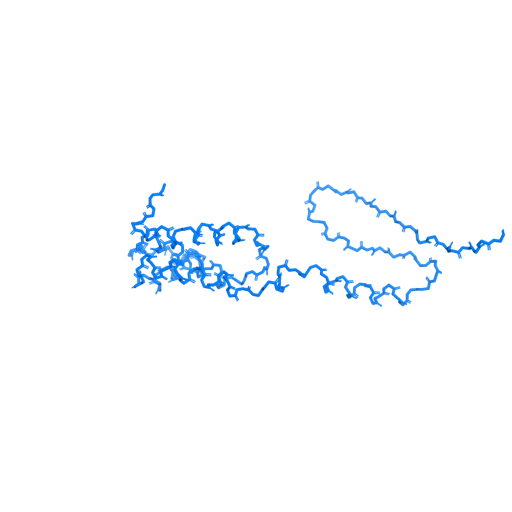5.373 -9.697 -2.564 1.00 79.69 89 LEU A N 1
ATOM 684 C CA . LEU A 1 89 ? -4.253 -10.278 -3.300 1.00 79.69 89 LEU A CA 1
ATOM 685 C C . LEU A 1 89 ? -4.347 -11.808 -3.195 1.00 79.69 89 LEU A C 1
ATOM 687 O O . LEU A 1 89 ? -4.365 -12.337 -2.084 1.00 79.69 89 LEU A O 1
ATOM 691 N N . PRO A 1 90 ? -4.413 -12.540 -4.323 1.00 64.12 90 PRO A N 1
ATOM 692 C CA . PRO A 1 90 ? -4.494 -13.989 -4.273 1.00 64.12 90 PRO A CA 1
ATOM 693 C C . PRO A 1 90 ? -3.243 -14.542 -3.568 1.00 64.12 90 PRO A C 1
ATOM 695 O O . PRO A 1 90 ? -2.126 -14.199 -3.972 1.00 64.12 90 PRO A O 1
ATOM 698 N N . PRO A 1 91 ? -3.399 -15.421 -2.557 1.00 58.12 91 PRO A N 1
ATOM 699 C CA . PRO A 1 91 ? -2.263 -16.067 -1.900 1.00 58.12 91 PRO A CA 1
ATOM 700 C C . PRO A 1 91 ? -1.477 -16.958 -2.870 1.00 58.12 91 PRO A C 1
ATOM 702 O O . PRO A 1 91 ? -0.321 -17.269 -2.607 1.00 58.12 91 PRO A O 1
ATOM 705 N N . GLU A 1 92 ? -2.081 -17.315 -4.009 1.00 45.03 92 GLU A N 1
ATOM 706 C CA . GLU A 1 92 ? -1.483 -18.126 -5.068 1.00 45.03 92 GLU A CA 1
ATOM 707 C C . GLU A 1 92 ? -0.144 -17.541 -5.532 1.00 45.03 92 GLU A C 1
ATOM 709 O O . GLU A 1 92 ? 0.852 -18.240 -5.547 1.00 45.03 92 GLU A O 1
ATOM 714 N N . LEU A 1 93 ? -0.025 -16.229 -5.751 1.00 46.47 93 LEU A N 1
ATOM 715 C CA . LEU A 1 93 ? 1.247 -15.658 -6.213 1.00 46.47 93 LEU A CA 1
ATOM 716 C C . LEU A 1 93 ? 2.301 -15.485 -5.097 1.00 46.47 93 LEU A C 1
ATOM 718 O O . LEU A 1 93 ? 3.464 -15.210 -5.393 1.00 46.47 93 LEU A O 1
ATOM 722 N N . ALA A 1 94 ? 1.910 -15.631 -3.822 1.00 47.66 94 ALA A N 1
ATOM 723 C CA . ALA A 1 94 ? 2.828 -15.660 -2.677 1.00 47.66 94 ALA A CA 1
ATOM 724 C C . ALA A 1 94 ? 3.435 -17.060 -2.464 1.00 47.66 94 ALA A C 1
ATOM 726 O O . ALA A 1 94 ? 4.403 -17.199 -1.716 1.00 47.66 94 ALA A O 1
ATOM 727 N N . ALA A 1 95 ? 2.891 -18.071 -3.148 1.00 46.44 95 ALA A N 1
ATOM 728 C CA . ALA A 1 95 ? 3.252 -19.475 -3.018 1.00 46.44 95 ALA A CA 1
ATOM 729 C C . ALA A 1 95 ? 3.680 -20.119 -4.347 1.00 46.44 95 ALA A C 1
ATOM 731 O O . ALA A 1 95 ? 3.582 -21.331 -4.490 1.00 46.44 95 ALA A O 1
ATOM 732 N N . GLU A 1 96 ? 4.226 -19.354 -5.295 1.00 43.81 96 GLU A N 1
ATOM 733 C CA . GLU A 1 96 ? 4.686 -19.926 -6.569 1.00 43.81 96 GLU A CA 1
ATOM 734 C C . GLU A 1 96 ? 6.211 -19.812 -6.764 1.00 43.81 96 GLU A C 1
ATOM 736 O O . GLU A 1 96 ? 6.674 -19.173 -7.708 1.00 43.81 96 GLU A O 1
ATOM 741 N N . PRO A 1 97 ? 7.045 -20.463 -5.926 1.00 51.09 97 PRO A N 1
ATOM 742 C CA . PRO A 1 97 ? 8.257 -21.097 -6.434 1.00 51.09 97 PRO A CA 1
ATOM 743 C C . PRO A 1 97 ? 7.943 -22.427 -7.163 1.00 51.09 97 PRO A C 1
ATOM 745 O O . PRO A 1 97 ? 8.810 -22.961 -7.852 1.00 51.09 97 PRO A O 1
ATOM 748 N N . GLU A 1 98 ? 6.719 -22.962 -7.040 1.00 49.56 98 GLU A N 1
ATOM 749 C CA . GLU A 1 98 ? 6.369 -24.334 -7.438 1.00 49.56 98 GLU A CA 1
ATOM 750 C C . GLU A 1 98 ? 6.125 -24.515 -8.951 1.00 49.56 98 GLU A C 1
ATOM 752 O O . GLU A 1 98 ? 6.472 -25.556 -9.506 1.00 49.56 98 GLU A O 1
ATOM 757 N N . VAL A 1 99 ? 5.584 -23.521 -9.670 1.00 49.75 99 VAL A N 1
ATOM 758 C CA . VAL A 1 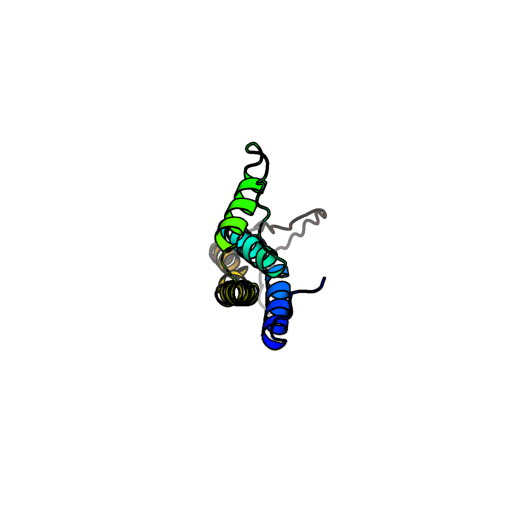99 ? 5.329 -23.671 -11.121 1.00 49.75 99 VAL A CA 1
ATOM 759 C C . VAL A 1 99 ? 6.596 -23.504 -11.961 1.00 49.75 99 VAL A C 1
ATOM 761 O O . VAL A 1 99 ? 6.773 -24.214 -12.954 1.00 49.75 99 VAL A O 1
ATOM 764 N N . GLU A 1 100 ? 7.549 -22.672 -11.529 1.00 52.00 100 GLU A N 1
ATOM 765 C CA . GLU A 1 100 ? 8.915 -22.721 -12.072 1.00 52.00 100 GLU A CA 1
ATOM 766 C C . GLU A 1 100 ? 9.549 -24.087 -11.749 1.00 52.00 100 GLU A C 1
ATOM 768 O O . GLU A 1 100 ? 10.292 -24.637 -12.568 1.00 52.00 100 GLU A O 1
ATOM 773 N N . ALA A 1 101 ? 9.177 -24.685 -10.601 1.00 48.16 101 ALA A N 1
ATOM 774 C CA . ALA A 1 101 ? 9.680 -25.983 -10.191 1.00 48.16 101 ALA A CA 1
ATOM 775 C C . ALA A 1 101 ? 9.186 -27.159 -11.055 1.00 48.16 101 ALA A C 1
ATOM 777 O O . ALA A 1 101 ? 9.957 -28.004 -11.518 1.00 48.16 101 ALA A O 1
ATOM 778 N N . GLN A 1 102 ? 7.889 -27.171 -11.353 1.00 48.88 102 GLN A N 1
ATOM 779 C CA . GLN A 1 102 ? 7.258 -28.179 -12.207 1.00 48.88 102 GLN A CA 1
ATOM 780 C C . GLN A 1 102 ? 7.722 -28.081 -13.669 1.00 48.88 102 GLN A C 1
ATOM 782 O O . GLN A 1 102 ? 7.844 -29.103 -14.352 1.00 48.88 102 GLN A O 1
ATOM 787 N N . ARG A 1 103 ? 8.063 -26.876 -14.149 1.00 49.50 103 ARG A N 1
ATOM 788 C CA . ARG A 1 103 ? 8.617 -26.675 -15.500 1.00 49.50 103 ARG A CA 1
ATOM 789 C C . ARG A 1 103 ? 10.037 -27.240 -15.648 1.00 49.50 103 ARG A C 1
ATOM 791 O O . ARG A 1 103 ? 10.344 -27.788 -16.711 1.00 49.50 103 ARG A O 1
ATOM 798 N N . TRP A 1 104 ? 10.882 -27.198 -14.608 1.00 53.75 104 TRP A N 1
ATOM 799 C CA . TRP A 1 104 ? 12.192 -27.873 -14.656 1.00 53.75 104 TRP A CA 1
ATOM 800 C C . TRP A 1 104 ? 12.093 -29.384 -14.416 1.00 53.75 104 TRP A C 1
ATOM 802 O O . TRP A 1 104 ? 12.836 -30.141 -15.046 1.00 53.75 104 TRP A O 1
ATOM 812 N N . ALA A 1 105 ? 11.144 -29.847 -13.595 1.00 50.91 105 ALA A N 1
ATOM 813 C CA . ALA A 1 105 ? 10.915 -31.276 -13.365 1.00 50.91 105 ALA A CA 1
ATOM 814 C C . ALA A 1 105 ? 10.485 -32.012 -14.651 1.00 50.91 105 ALA A C 1
ATOM 816 O O . ALA A 1 105 ? 10.971 -33.108 -14.937 1.00 50.91 105 ALA A O 1
ATOM 817 N N . ALA A 1 106 ? 9.652 -31.376 -15.485 1.00 50.56 106 ALA A N 1
ATOM 818 C CA . ALA A 1 106 ? 9.265 -31.912 -16.792 1.00 50.56 106 ALA A CA 1
ATOM 819 C C . ALA A 1 106 ? 10.453 -32.038 -17.772 1.00 50.56 106 ALA A C 1
ATOM 821 O O . ALA A 1 106 ? 10.484 -32.957 -18.590 1.00 50.56 106 ALA A O 1
ATOM 822 N N . THR A 1 107 ? 11.460 -31.160 -17.661 1.00 56.56 107 THR A N 1
ATOM 823 C CA . THR A 1 107 ? 12.713 -31.260 -18.437 1.00 56.56 107 THR A CA 1
ATOM 824 C C . THR A 1 107 ? 13.612 -32.380 -17.901 1.00 56.56 107 THR A C 1
ATOM 826 O O . THR A 1 107 ? 14.217 -33.112 -18.683 1.00 56.56 107 THR A O 1
ATOM 829 N N . ALA A 1 108 ? 13.656 -32.569 -16.578 1.00 51.00 108 ALA A N 1
ATOM 830 C CA . ALA A 1 108 ? 14.437 -33.628 -15.940 1.00 51.00 108 ALA A CA 1
ATOM 831 C C . ALA A 1 108 ? 13.946 -35.042 -16.305 1.00 51.00 108 ALA A C 1
ATOM 833 O O . ALA A 1 108 ? 14.762 -35.945 -16.475 1.00 51.00 108 ALA A O 1
ATOM 834 N N . LEU A 1 109 ? 12.636 -35.228 -16.503 1.00 53.53 109 LEU A N 1
ATOM 835 C CA . LEU A 1 109 ? 12.050 -36.525 -16.871 1.00 53.53 109 LEU A CA 1
ATOM 836 C C . LEU A 1 109 ? 12.424 -36.993 -18.295 1.00 53.53 109 LEU A C 1
ATOM 838 O O . LEU A 1 109 ? 12.263 -38.168 -18.612 1.00 53.53 109 LEU A O 1
ATOM 842 N N . SER A 1 110 ? 12.947 -36.103 -19.150 1.00 56.31 110 SER A N 1
ATOM 843 C CA . SER A 1 110 ? 13.431 -36.453 -20.500 1.00 56.31 110 SER A CA 1
ATOM 844 C C . SER A 1 110 ? 14.928 -36.786 -20.569 1.00 56.31 110 SER A C 1
ATOM 846 O O . SER A 1 110 ? 15.429 -37.097 -21.651 1.00 56.31 110 SER A O 1
ATOM 848 N N . LEU A 1 111 ? 15.667 -36.721 -19.456 1.00 57.47 111 LEU A N 1
ATOM 849 C CA . LEU A 1 111 ? 17.111 -36.967 -19.448 1.00 57.47 111 LEU A CA 1
ATOM 850 C C . LEU A 1 111 ? 17.429 -38.453 -19.227 1.00 57.47 111 LEU A C 1
ATOM 852 O O . LEU A 1 111 ? 16.902 -39.103 -18.328 1.00 57.47 111 LEU A O 1
ATOM 856 N N . ALA A 1 112 ? 18.325 -38.988 -20.057 1.00 51.75 112 ALA A N 1
ATOM 857 C CA . ALA A 1 112 ? 18.817 -40.357 -19.948 1.00 51.75 112 ALA A CA 1
ATOM 858 C C . ALA A 1 112 ? 19.654 -40.567 -18.662 1.00 51.75 112 ALA A C 1
ATOM 860 O O . ALA A 1 112 ? 20.298 -39.624 -18.186 1.00 51.75 112 ALA A O 1
ATOM 861 N N . PRO A 1 113 ? 19.710 -41.797 -18.112 1.00 53.47 113 PRO A N 1
ATOM 862 C CA . PRO A 1 113 ? 20.586 -42.111 -16.984 1.00 53.47 113 PRO A CA 1
ATOM 863 C C . PRO A 1 113 ? 22.051 -41.792 -17.331 1.00 53.47 113 PRO A C 1
ATOM 865 O O . PRO A 1 113 ? 22.552 -42.207 -18.373 1.00 53.47 113 PRO A O 1
ATOM 868 N N . GLY A 1 114 ? 22.730 -41.033 -16.464 1.00 56.75 114 GLY A N 1
ATOM 869 C CA . GLY A 1 114 ? 24.107 -40.557 -16.673 1.00 56.75 114 GLY A CA 1
ATOM 870 C C . GLY A 1 114 ? 24.232 -39.127 -17.218 1.00 56.75 114 GLY A C 1
ATOM 871 O O . GLY A 1 114 ? 25.348 -38.631 -17.360 1.00 56.75 114 GLY A O 1
ATOM 872 N N . ALA A 1 115 ? 23.122 -38.437 -17.491 1.00 56.31 115 ALA A N 1
ATOM 873 C CA . ALA A 1 115 ? 23.160 -37.037 -17.904 1.00 56.31 115 ALA A CA 1
ATOM 874 C C . ALA A 1 115 ? 23.529 -36.107 -16.731 1.00 56.31 115 ALA A C 1
ATOM 876 O O . ALA A 1 115 ? 22.852 -36.062 -15.704 1.00 56.31 115 ALA A O 1
ATOM 877 N N . THR A 1 116 ? 24.598 -35.327 -16.898 1.00 50.94 116 THR A N 1
ATOM 878 C CA . THR A 1 116 ? 24.924 -34.191 -16.027 1.00 50.94 116 THR A CA 1
ATOM 879 C C . THR A 1 116 ? 24.088 -32.991 -16.462 1.00 50.94 116 THR A C 1
ATOM 881 O O . THR A 1 116 ? 24.195 -32.557 -17.606 1.00 50.94 116 THR A O 1
ATOM 884 N N . PHE A 1 117 ? 23.261 -32.445 -15.571 1.00 54.50 117 PHE A N 1
ATOM 885 C CA . PHE A 1 117 ? 22.486 -31.234 -15.842 1.00 54.50 117 PHE A CA 1
ATOM 886 C C . PHE A 1 117 ? 22.887 -30.127 -14.866 1.00 54.50 117 PHE A C 1
ATOM 888 O O . PHE A 1 117 ? 22.903 -30.338 -13.654 1.00 54.50 117 PHE A O 1
ATOM 895 N N . GLU A 1 118 ? 23.215 -28.945 -15.388 1.00 51.69 118 GLU A N 1
ATOM 896 C CA . GLU A 1 118 ? 23.441 -27.752 -14.570 1.00 51.69 118 GLU A CA 1
ATOM 897 C C . GLU A 1 118 ? 22.104 -27.053 -14.327 1.00 51.69 118 GLU A C 1
ATOM 899 O O . GLU A 1 118 ? 21.499 -26.495 -15.241 1.00 51.69 118 GLU A O 1
ATOM 904 N N . VAL A 1 119 ? 21.641 -27.077 -13.078 1.00 55.91 119 VAL A N 1
ATOM 905 C CA . VAL A 1 119 ? 20.469 -26.308 -12.656 1.00 55.91 119 VAL A CA 1
ATOM 906 C C . VAL A 1 119 ? 20.891 -24.847 -12.473 1.00 55.91 119 VAL A C 1
ATOM 908 O O . VAL A 1 119 ? 21.767 -24.579 -11.645 1.00 55.91 119 VAL A O 1
ATOM 911 N N . PRO A 1 120 ? 20.279 -23.877 -13.175 1.00 45.25 120 PRO A N 1
ATOM 912 C CA . PRO A 1 120 ? 20.460 -22.474 -12.849 1.00 45.25 120 PRO A CA 1
ATOM 913 C C . PRO A 1 120 ? 19.652 -22.172 -11.585 1.00 45.25 120 PRO A C 1
ATOM 915 O O . PRO A 1 120 ? 18.502 -21.746 -11.632 1.00 45.25 120 PRO A O 1
ATOM 918 N N . ILE A 1 121 ? 20.253 -22.414 -10.424 1.00 46.44 121 ILE A N 1
ATOM 919 C CA . ILE A 1 121 ? 19.768 -21.850 -9.166 1.00 46.44 121 ILE A CA 1
ATOM 920 C C . ILE A 1 121 ? 19.929 -20.330 -9.264 1.00 46.44 121 ILE A C 1
ATOM 922 O O . ILE A 1 121 ? 21.046 -19.815 -9.210 1.00 46.44 121 ILE A O 1
ATOM 926 N N . PHE A 1 122 ? 18.821 -19.603 -9.441 1.00 45.34 122 PHE A N 1
ATOM 927 C CA . PHE A 1 122 ? 18.814 -18.147 -9.309 1.00 45.34 122 PHE A CA 1
ATOM 928 C C . PHE A 1 122 ? 18.964 -17.800 -7.824 1.00 45.34 122 PHE A C 1
ATOM 930 O O . PHE A 1 122 ? 17.995 -17.570 -7.104 1.00 45.34 122 PHE A O 1
ATOM 937 N N . VAL A 1 123 ? 20.208 -17.824 -7.349 1.00 43.72 123 VAL A N 1
ATOM 938 C CA . VAL A 1 123 ? 20.586 -17.251 -6.061 1.00 43.72 123 VAL A CA 1
ATOM 939 C C . VAL A 1 123 ? 20.790 -15.754 -6.304 1.00 43.72 123 VAL A C 1
ATOM 941 O O . VAL A 1 123 ? 21.665 -15.403 -7.100 1.00 43.72 123 VAL A O 1
ATOM 944 N N . PRO A 1 124 ? 20.032 -14.844 -5.663 1.00 41.31 124 PRO A N 1
ATOM 945 C CA . PRO A 1 124 ? 20.434 -13.446 -5.604 1.00 41.31 124 PRO A CA 1
ATOM 946 C C . PRO A 1 124 ? 21.727 -13.371 -4.773 1.00 41.31 124 PRO A C 1
ATOM 948 O O . PRO A 1 124 ? 21.714 -13.365 -3.545 1.00 41.31 124 PRO A O 1
ATOM 951 N N . GLU A 1 125 ? 22.854 -13.441 -5.479 1.00 49.16 125 GLU A N 1
ATOM 952 C CA . GLU A 1 125 ? 24.219 -13.488 -4.948 1.00 49.16 125 GLU A CA 1
ATOM 953 C C . GLU A 1 125 ? 24.551 -12.175 -4.194 1.00 49.16 125 GLU A C 1
ATOM 955 O O . GLU A 1 125 ? 24.044 -11.106 -4.545 1.00 49.16 125 GLU A O 1
ATOM 960 N N . PRO A 1 126 ? 25.420 -12.232 -3.166 1.00 45.16 126 PRO A N 1
ATOM 961 C CA . PRO A 1 126 ? 26.842 -12.179 -3.485 1.00 45.16 126 PRO A CA 1
ATOM 962 C C . PRO A 1 126 ? 27.645 -13.204 -2.673 1.00 45.16 126 PRO A C 1
ATOM 964 O O . PRO A 1 126 ? 28.536 -12.857 -1.902 1.00 45.16 126 PRO A O 1
ATOM 967 N N . SER A 1 127 ? 27.342 -14.492 -2.797 1.00 46.00 127 SER A N 1
ATOM 968 C CA . SER A 1 127 ? 28.256 -15.552 -2.360 1.00 46.00 127 SER A CA 1
ATOM 969 C C . SER A 1 127 ? 28.146 -16.732 -3.315 1.00 46.00 127 SER A C 1
ATOM 971 O O . SER A 1 127 ? 27.293 -17.604 -3.184 1.00 46.00 127 SER A O 1
ATOM 973 N N . ARG A 1 128 ? 29.008 -16.696 -4.329 1.00 46.09 128 ARG A N 1
ATOM 974 C CA . ARG A 1 128 ? 29.112 -17.661 -5.418 1.00 46.09 128 ARG A CA 1
ATOM 975 C C . ARG A 1 128 ? 29.660 -18.997 -4.904 1.00 46.09 128 ARG A C 1
ATOM 977 O O . ARG A 1 128 ? 30.844 -19.289 -5.052 1.00 46.09 128 ARG A O 1
ATOM 984 N N . CYS A 1 129 ? 28.813 -19.812 -4.284 1.00 42.03 129 CYS A N 1
ATOM 985 C CA . CYS A 1 129 ? 29.133 -21.200 -3.950 1.00 42.03 129 CYS A CA 1
ATOM 986 C C . CYS A 1 129 ? 28.524 -22.121 -5.014 1.00 42.03 129 CYS A C 1
ATOM 988 O O . CYS A 1 129 ? 27.311 -22.304 -5.075 1.00 42.03 129 CYS A O 1
ATOM 990 N N . ARG A 1 130 ? 29.373 -22.688 -5.881 1.00 47.25 130 ARG A N 1
ATOM 991 C CA . ARG A 1 130 ? 28.966 -23.616 -6.944 1.00 47.25 130 ARG A CA 1
ATOM 992 C C . ARG A 1 130 ? 28.864 -25.027 -6.360 1.00 47.25 130 ARG A C 1
ATOM 994 O O . ARG A 1 130 ? 29.887 -25.640 -6.068 1.00 47.25 130 ARG A O 1
ATOM 1001 N N . TYR A 1 131 ? 27.647 -25.534 -6.188 1.00 47.06 131 TYR A N 1
ATOM 1002 C CA . TYR A 1 131 ? 27.407 -26.932 -5.822 1.00 47.06 131 TYR A CA 1
ATOM 1003 C C . TYR A 1 131 ? 27.146 -27.760 -7.084 1.00 47.06 131 TYR A C 1
ATOM 1005 O O . TYR A 1 131 ? 26.407 -27.335 -7.967 1.00 47.06 131 TYR A O 1
ATOM 1013 N N . SER A 1 132 ? 27.767 -28.937 -7.167 1.00 48.44 132 SER A N 1
ATOM 1014 C CA . SER A 1 132 ? 27.506 -29.937 -8.207 1.00 48.44 132 SER A CA 1
ATOM 1015 C C . SER A 1 132 ? 27.022 -31.215 -7.533 1.00 48.44 132 SER A C 1
ATOM 1017 O O . SER A 1 132 ? 27.544 -31.602 -6.488 1.00 48.44 132 SER A O 1
ATOM 1019 N N . PHE A 1 133 ? 26.004 -31.847 -8.102 1.00 50.09 133 PHE A N 1
ATOM 1020 C CA . PHE A 1 133 ? 25.513 -33.149 -7.666 1.00 50.09 133 PHE A CA 1
ATOM 1021 C C . PHE A 1 133 ? 25.465 -34.079 -8.875 1.00 50.09 133 PHE A C 1
ATOM 1023 O O . PHE A 1 133 ? 25.190 -33.651 -9.994 1.00 50.09 133 PHE A O 1
ATOM 1030 N N . THR A 1 134 ? 25.764 -35.354 -8.645 1.00 46.81 134 THR A N 1
ATOM 1031 C CA . THR A 1 134 ? 25.709 -36.399 -9.673 1.00 46.81 134 THR A CA 1
ATOM 1032 C C . THR A 1 134 ? 24.586 -37.352 -9.290 1.00 46.81 134 THR A C 1
ATOM 1034 O O . THR A 1 134 ? 24.524 -37.782 -8.138 1.00 46.81 134 THR A O 1
ATOM 1037 N N . VAL A 1 135 ? 23.691 -37.674 -10.224 1.00 45.47 135 VAL A N 1
ATOM 1038 C CA . VAL A 1 135 ? 22.668 -38.705 -10.008 1.00 45.47 135 VAL A CA 1
ATOM 1039 C C . VAL A 1 135 ? 23.373 -40.056 -9.913 1.00 45.47 135 VAL A C 1
ATOM 1041 O O . VAL A 1 135 ? 23.982 -40.512 -10.878 1.00 45.47 135 VAL A O 1
ATOM 1044 N N . ALA A 1 136 ? 23.317 -40.678 -8.736 1.00 48.66 136 ALA A N 1
ATOM 1045 C CA . ALA A 1 136 ? 23.811 -42.031 -8.544 1.00 48.66 136 ALA A CA 1
ATOM 1046 C C . ALA A 1 136 ? 22.867 -43.016 -9.246 1.00 48.66 136 ALA A C 1
ATOM 1048 O O . ALA A 1 136 ? 21.656 -42.994 -9.022 1.00 48.66 136 ALA A O 1
ATOM 1049 N N . ALA A 1 137 ? 23.427 -43.876 -10.096 1.00 43.72 137 ALA A N 1
ATOM 1050 C CA . ALA A 1 137 ? 22.712 -45.022 -10.629 1.00 43.72 137 ALA A CA 1
ATOM 1051 C C . ALA A 1 137 ? 22.319 -45.932 -9.458 1.00 43.72 137 ALA A C 1
ATOM 1053 O O . ALA A 1 137 ? 23.176 -46.349 -8.679 1.00 43.72 137 ALA A O 1
ATOM 1054 N N . ALA A 1 138 ? 21.025 -46.212 -9.314 1.00 54.38 138 ALA A N 1
ATOM 1055 C CA . ALA A 1 138 ? 20.554 -47.255 -8.419 1.00 54.38 138 ALA A CA 1
ATOM 1056 C C . ALA A 1 138 ? 20.935 -48.610 -9.034 1.00 54.38 138 ALA A C 1
ATOM 1058 O O . ALA A 1 138 ? 20.158 -49.178 -9.799 1.00 54.38 138 ALA A O 1
ATOM 1059 N N . ASP A 1 139 ? 22.147 -49.091 -8.752 1.00 49.16 139 ASP A N 1
ATOM 1060 C CA . ASP A 1 139 ? 22.498 -50.482 -9.024 1.00 49.16 139 ASP A CA 1
ATOM 1061 C C . ASP A 1 139 ? 21.958 -51.347 -7.882 1.00 49.16 139 ASP A C 1
ATOM 1063 O O . ASP A 1 139 ? 22.131 -51.043 -6.697 1.00 49.16 139 ASP A O 1
ATOM 1067 N N . GLY A 1 140 ? 21.172 -52.343 -8.275 1.00 47.53 140 GLY A N 1
ATOM 1068 C CA . GLY A 1 140 ? 20.292 -53.109 -7.415 1.00 47.53 140 GLY A CA 1
ATOM 1069 C C . GLY A 1 140 ? 21.015 -53.858 -6.302 1.00 47.53 140 GLY A C 1
ATOM 1070 O O . GLY A 1 140 ? 22.076 -54.444 -6.484 1.00 47.53 140 GLY A O 1
ATOM 1071 N N . LEU A 1 141 ? 20.356 -53.883 -5.146 1.00 44.38 141 LEU A N 1
ATOM 1072 C CA . LEU A 1 141 ? 20.607 -54.822 -4.063 1.00 44.38 141 LEU A CA 1
ATOM 1073 C C . LEU A 1 141 ? 20.581 -56.268 -4.611 1.00 44.38 141 LEU A C 1
ATOM 1075 O O . LEU A 1 141 ? 19.580 -56.693 -5.198 1.00 44.38 141 LEU A O 1
ATOM 1079 N N . SER A 1 142 ? 21.646 -57.035 -4.387 1.00 44.22 142 SER A N 1
ATOM 1080 C CA . SER A 1 142 ? 21.643 -58.507 -4.347 1.00 44.22 142 SER A CA 1
ATOM 1081 C C . SER A 1 142 ? 22.611 -58.985 -3.279 1.00 44.22 142 SER A C 1
ATOM 1083 O O . SER A 1 142 ? 23.709 -58.393 -3.181 1.00 44.22 142 SER A O 1
#